Protein AF-A0A4U6WCI7-F1 (afdb_monomer)

InterPro domains:
  IPR008797 Oxygen-evolving enhancer protein 3 [PF05757] (23-133)
  IPR023222 PsbQ-like domain superfamily [G3DSA:1.20.120.290] (12-133)
  IPR023222 PsbQ-like domain superfamily [SSF101112] (20-132)
  IPR054099 Oxygen-evolving enhancer protein 3, plants [PTHR33399] (18-132)

Nearest PDB structures (foldseek):
  7y5e-assembly1_QL  TM=5.582E-01  e=7.968E-03  Porphyridium purpureum
  6xz3-assembly1_A-2  TM=7.107E-01  e=9.919E-02  Homo sapiens
  6xz4-assembly1_B  TM=7.168E-01  e=1.214E-01  Homo sapiens
  4p9t-assembly1_C  TM=7.527E-01  e=4.982E-01  Mus musculus
  4e18-assembly1_A  TM=7.699E-01  e=5.510E-01  Gallus gallus

Sequence (138 aa):
MDINKPFYGRGHCTGAPMDQGMELRGCVCRIKSSALELLSMEEDLVTDLDDDLCDLVRRDLQLKATFLYIDLSRVIAHNECEERREEITLLANDFFYFMDELGDAVASRSVSVVKVCYGNTARALRKVVAAIAPAAAA

Mean predicted aligned error: 8.44 Å

Foldseek 3Di:
DDPDDDDPDDDDDDDDPVVLVVLLVVLLVLLVVLLVVLVPCLCLQQPQQDPVSLVVVLVVLVVSLVSNCVSLVSLLVPDPDPVLSVVLVVLNVQLVVLSVQLSVCSVVSDSVSNNVSSVSNSVSSVSNSVSSDPDPDD

Solvent-accessible surface area (backbone atoms only — not comparable to full-atom values): 7905 Å² total; per-residue (Å²): 134,85,91,83,70,87,83,82,77,82,88,82,92,89,72,62,78,69,55,59,56,50,52,50,53,49,28,55,51,49,48,53,52,53,47,54,54,62,68,62,41,57,65,74,62,64,45,93,67,49,75,70,52,35,57,48,51,43,51,49,51,53,53,52,51,54,53,44,48,56,34,48,51,52,53,44,75,70,42,87,50,62,70,60,26,51,52,48,49,52,35,45,52,54,21,51,53,29,46,50,52,26,44,50,22,46,75,67,68,39,56,73,51,24,54,52,27,44,54,50,23,51,54,30,47,52,51,37,57,58,66,73,43,79,76,75,88,125

Organism: Setaria viridis (NCBI:txid4556)

Radius of gyration: 16.66 Å; Cα contacts (8 Å, |Δi|>4): 96; chains: 1; bounding box: 46×30×50 Å

Secondary structure (DSSP, 8-state):
--------PPP---S-HHHHHHHHHHHHHHHHHHHHHHHHTHHHHHS---HHHHHHHHHHHHHHHHHHHHHHHHHHHT---HHHHHHHHHHHHHHHHHHHHHHHHHHHT-HHHHHHHHHHHHHHHHHHHHHTSPPP--

pLDDT: mean 83.87, std 18.54, range [33.97, 98.44]

Structure (mmCIF, N/CA/C/O backbone):
data_AF-A0A4U6WCI7-F1
#
_entry.id   AF-A0A4U6WCI7-F1
#
loop_
_atom_site.group_PDB
_atom_site.id
_atom_site.type_symbol
_atom_site.label_atom_id
_atom_site.label_alt_id
_atom_site.label_comp_id
_atom_site.label_asym_id
_atom_site.label_entity_id
_atom_site.label_seq_id
_atom_site.pdbx_PDB_ins_code
_atom_site.Cartn_x
_atom_site.Cartn_y
_atom_site.Cartn_z
_atom_site.occupancy
_atom_site.B_iso_or_equiv
_atom_site.auth_seq_id
_atom_site.auth_comp_id
_atom_site.auth_asym_id
_atom_site.auth_atom_id
_atom_site.pdbx_PDB_model_num
ATOM 1 N N . MET A 1 1 ? 10.604 -16.190 7.185 1.00 42.75 1 MET A N 1
ATOM 2 C CA . MET A 1 1 ? 9.575 -15.458 7.949 1.00 42.75 1 MET A CA 1
ATOM 3 C C . MET A 1 1 ? 8.415 -16.412 8.130 1.00 42.75 1 MET A C 1
ATOM 5 O O . MET A 1 1 ? 7.963 -16.967 7.140 1.00 42.75 1 MET A O 1
ATOM 9 N N . ASP A 1 2 ? 8.036 -16.703 9.371 1.00 36.28 2 ASP A N 1
ATOM 10 C CA . ASP A 1 2 ? 6.974 -17.665 9.677 1.00 36.28 2 ASP A CA 1
ATOM 11 C C . ASP A 1 2 ? 5.634 -16.920 9.736 1.00 36.28 2 ASP A C 1
ATOM 13 O O . ASP A 1 2 ? 5.414 -16.094 10.620 1.00 36.28 2 ASP A O 1
ATOM 17 N N . ILE A 1 3 ? 4.771 -17.172 8.755 1.00 48.34 3 ILE A N 1
ATOM 18 C CA . ILE A 1 3 ? 3.565 -16.380 8.439 1.00 48.34 3 ILE A CA 1
ATOM 19 C C . ILE A 1 3 ? 2.312 -16.833 9.216 1.00 48.34 3 ILE A C 1
ATOM 21 O O . ILE A 1 3 ? 1.224 -16.323 8.985 1.00 48.34 3 ILE A O 1
ATOM 25 N N . ASN A 1 4 ? 2.443 -17.796 10.136 1.00 37.22 4 ASN A N 1
ATOM 26 C CA . ASN A 1 4 ? 1.306 -18.532 10.713 1.00 37.22 4 ASN A CA 1
ATOM 27 C C . ASN A 1 4 ? 1.151 -18.427 12.240 1.00 37.22 4 ASN A C 1
ATOM 29 O O . ASN A 1 4 ? 0.547 -19.305 12.858 1.00 37.22 4 ASN A O 1
ATOM 33 N N . LYS A 1 5 ? 1.662 -17.372 12.889 1.00 38.84 5 LYS A N 1
ATOM 34 C CA . LYS A 1 5 ? 1.440 -17.186 14.334 1.00 38.84 5 LYS A CA 1
ATOM 35 C C . LYS A 1 5 ? 0.544 -15.976 14.633 1.00 38.84 5 LYS A C 1
ATOM 37 O O . LYS A 1 5 ? 0.929 -14.861 14.289 1.00 38.84 5 LYS A O 1
ATOM 42 N N . PRO A 1 6 ? -0.597 -16.148 15.332 1.00 40.62 6 PRO A N 1
ATOM 43 C CA . PRO A 1 6 ? -1.378 -15.017 15.815 1.00 40.62 6 PRO A CA 1
ATOM 44 C C . PRO A 1 6 ? -0.609 -14.298 16.933 1.00 40.62 6 PRO A C 1
ATOM 46 O O . PRO A 1 6 ? -0.239 -14.896 17.950 1.00 40.62 6 PRO A O 1
ATOM 49 N N . PHE A 1 7 ? -0.346 -13.006 16.737 1.00 50.78 7 PHE A N 1
ATOM 50 C CA . PHE A 1 7 ? 0.311 -12.146 17.719 1.00 50.78 7 PHE A CA 1
ATOM 51 C C . PHE A 1 7 ? -0.703 -11.643 18.754 1.00 50.78 7 PHE A C 1
ATOM 53 O O . PHE A 1 7 ? -1.249 -10.551 18.638 1.00 50.78 7 PHE A O 1
ATOM 60 N N . TYR A 1 8 ? -0.917 -12.418 19.819 1.00 47.22 8 TYR A N 1
ATOM 61 C CA . TYR A 1 8 ? -1.475 -11.873 21.059 1.00 47.22 8 TYR A CA 1
ATOM 62 C C . TYR A 1 8 ? -0.350 -11.217 21.871 1.00 47.22 8 TYR A C 1
ATOM 64 O O . TYR A 1 8 ? 0.398 -11.877 22.597 1.00 47.22 8 TYR A O 1
ATOM 72 N N . GLY A 1 9 ? -0.212 -9.900 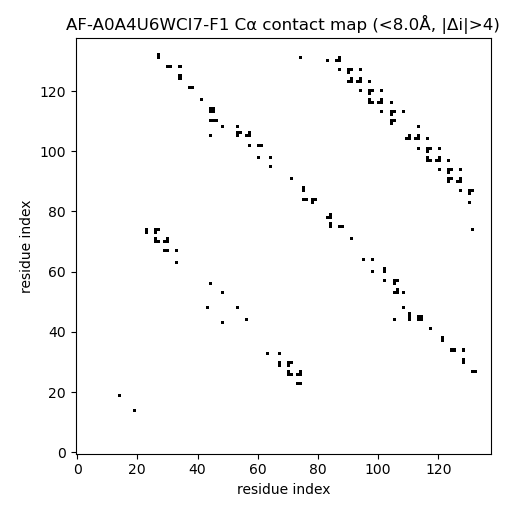21.711 1.00 42.34 9 GLY A N 1
ATOM 73 C CA . GLY A 1 9 ? 0.647 -9.055 22.536 1.00 42.34 9 GLY A CA 1
ATOM 74 C C . GLY A 1 9 ? 0.011 -8.798 23.903 1.00 42.34 9 GLY A C 1
ATOM 75 O O . GLY A 1 9 ? -1.081 -8.251 24.006 1.00 42.34 9 GLY A O 1
ATOM 76 N N . ARG A 1 10 ? 0.707 -9.218 24.961 1.00 43.91 10 ARG A N 1
ATOM 77 C CA . ARG A 1 10 ? 0.347 -9.035 26.372 1.00 43.91 10 ARG A CA 1
ATOM 78 C C . ARG A 1 10 ? 0.460 -7.548 26.746 1.00 43.91 10 ARG A C 1
ATOM 80 O O . ARG A 1 10 ? 1.521 -6.960 26.564 1.00 43.91 10 ARG A O 1
ATOM 87 N N . GLY A 1 11 ? -0.618 -6.964 27.269 1.00 49.16 11 GLY A N 1
ATOM 88 C CA . GLY A 1 11 ? -0.682 -5.550 27.644 1.00 49.16 11 GLY A CA 1
ATOM 89 C C . GLY A 1 11 ? 0.226 -5.158 28.816 1.00 49.16 11 GLY A C 1
ATOM 90 O O . GLY A 1 11 ? 0.426 -5.921 29.765 1.00 49.16 11 GLY A O 1
ATOM 91 N N . HIS A 1 12 ? 0.733 -3.927 28.754 1.00 37.28 12 HIS A N 1
ATOM 92 C CA . HIS A 1 12 ? 1.214 -3.158 29.900 1.00 37.28 12 HIS A CA 1
ATOM 93 C C . HIS A 1 12 ? 0.683 -1.727 29.765 1.00 37.28 12 HIS A C 1
ATOM 95 O O . HIS A 1 12 ? 0.960 -1.046 28.780 1.00 37.28 12 HIS A O 1
ATOM 101 N N . CYS A 1 13 ? -0.126 -1.303 30.734 1.00 50.28 13 CYS A N 1
ATOM 102 C CA . CYS A 1 13 ? -0.783 -0.001 30.758 1.00 50.28 13 CYS A CA 1
ATOM 103 C C . CYS A 1 13 ? 0.048 0.983 31.582 1.00 50.28 13 CYS A C 1
ATOM 105 O O . CYS A 1 13 ? 0.142 0.780 32.784 1.00 50.28 13 CYS A O 1
ATOM 107 N N . THR A 1 14 ? 0.557 2.055 30.969 1.00 49.03 14 THR A N 1
ATOM 108 C CA . THR A 1 14 ? 0.668 3.401 31.575 1.00 49.03 14 THR A CA 1
ATOM 109 C C . THR A 1 14 ? 1.020 4.419 30.485 1.00 49.03 14 THR A C 1
ATOM 111 O O . THR A 1 14 ? 2.186 4.721 30.251 1.00 49.03 14 THR A O 1
ATOM 114 N N . GLY A 1 15 ? -0.006 4.946 29.824 1.00 43.25 15 GLY A N 1
ATOM 115 C CA . GLY A 1 15 ? 0.035 6.129 28.964 1.00 43.25 15 GLY A CA 1
ATOM 116 C C . GLY A 1 15 ? -1.392 6.665 28.883 1.00 43.25 15 GLY A C 1
ATOM 117 O O . GLY A 1 15 ? -2.324 5.877 28.741 1.00 43.25 15 GLY A O 1
ATOM 118 N N . ALA A 1 16 ? -1.597 7.962 29.110 1.00 46.28 16 ALA A N 1
ATOM 119 C CA . ALA A 1 16 ? -2.934 8.545 29.227 1.00 46.28 16 ALA A CA 1
ATOM 120 C C . ALA A 1 16 ? -3.783 8.265 27.964 1.00 46.28 16 ALA A C 1
ATOM 122 O O . ALA A 1 16 ? -3.251 8.348 26.858 1.00 46.28 16 ALA A O 1
ATOM 123 N N . PRO A 1 17 ? -5.102 8.010 28.077 1.00 55.94 17 PRO A N 1
ATOM 124 C CA . PRO A 1 17 ? -5.960 7.657 26.933 1.00 55.94 17 PRO A CA 1
ATOM 125 C C . PRO A 1 17 ? -5.986 8.718 25.812 1.00 55.94 17 PRO A C 1
ATOM 127 O O . PRO A 1 17 ? -6.311 8.414 24.667 1.00 55.94 17 PRO A O 1
ATOM 130 N N . MET A 1 18 ? -5.605 9.966 26.114 1.00 58.62 18 MET A N 1
ATOM 131 C CA . MET A 1 18 ? -5.455 11.034 25.116 1.00 58.62 18 MET A CA 1
ATOM 132 C C . MET A 1 18 ? -4.243 10.847 24.186 1.00 58.62 18 MET A C 1
ATOM 134 O O . MET A 1 18 ? -4.306 11.273 23.032 1.00 58.62 18 MET A O 1
ATOM 138 N N . ASP A 1 19 ? -3.171 10.214 24.667 1.00 62.72 19 ASP A N 1
ATOM 139 C CA . ASP A 1 19 ? -1.913 10.022 23.935 1.00 62.72 19 ASP A CA 1
ATOM 140 C C . ASP A 1 19 ? -2.068 8.940 22.856 1.00 62.72 19 ASP A C 1
ATOM 142 O O . ASP A 1 19 ? -1.861 9.201 21.671 1.00 62.72 19 ASP A O 1
ATOM 146 N N . GLN A 1 20 ? -2.630 7.781 23.224 1.00 64.75 20 GLN A N 1
ATOM 147 C CA . GLN A 1 20 ? -2.942 6.691 22.285 1.00 64.75 20 GLN A CA 1
ATOM 148 C C . GLN A 1 20 ? -3.858 7.139 21.136 1.00 64.75 20 GLN A C 1
ATOM 150 O O . GLN A 1 20 ? -3.641 6.790 19.974 1.00 64.75 20 GLN A O 1
ATOM 155 N N . GLY A 1 21 ? -4.867 7.966 21.431 1.00 76.19 21 GLY A N 1
ATOM 156 C CA . GLY A 1 21 ? -5.751 8.512 20.402 1.00 76.19 21 GLY A CA 1
ATOM 157 C C . GLY A 1 21 ? -5.032 9.445 19.418 1.00 76.19 21 GLY A C 1
ATOM 158 O O . GLY A 1 21 ? -5.360 9.447 18.229 1.00 76.19 21 GLY A O 1
ATOM 159 N N . MET A 1 22 ? -4.060 10.242 19.879 1.00 79.44 22 MET A N 1
ATOM 160 C CA . MET A 1 22 ? -3.229 11.080 19.002 1.00 79.44 22 MET A CA 1
ATOM 161 C C . MET A 1 22 ? -2.271 10.246 18.158 1.00 79.44 22 MET A C 1
ATOM 163 O O . MET A 1 22 ? -2.155 10.498 16.957 1.00 79.44 22 MET A O 1
ATOM 167 N N . GLU A 1 23 ? -1.640 9.233 18.746 1.00 84.81 23 GLU A N 1
ATOM 168 C CA . GLU A 1 23 ? -0.728 8.341 18.033 1.00 84.81 23 GLU A CA 1
ATOM 169 C C . GLU A 1 23 ? -1.424 7.593 16.891 1.00 84.81 23 GLU A C 1
ATOM 171 O O . GLU A 1 23 ? -0.895 7.550 15.778 1.00 84.81 23 GLU A O 1
ATOM 176 N N . LEU A 1 24 ? -2.632 7.062 17.119 1.00 90.44 24 LEU A N 1
ATOM 177 C CA . LEU A 1 24 ? -3.410 6.359 16.092 1.00 90.44 24 LEU A CA 1
ATOM 178 C C . LEU A 1 24 ? -3.839 7.283 14.952 1.00 90.44 24 LEU A C 1
ATOM 180 O O . LEU A 1 24 ? -3.709 6.920 13.782 1.00 90.44 24 LEU A O 1
ATOM 184 N N . ARG A 1 25 ? -4.277 8.509 15.270 1.00 90.62 25 ARG A N 1
ATOM 185 C CA . ARG A 1 25 ? -4.541 9.531 14.243 1.00 90.62 25 ARG A CA 1
ATOM 186 C C . ARG A 1 25 ? -3.281 9.833 13.435 1.00 90.62 25 ARG A C 1
ATOM 188 O O . ARG A 1 25 ? -3.356 9.924 12.214 1.00 90.62 25 ARG A O 1
ATOM 195 N N . GLY A 1 26 ? -2.128 9.919 14.098 1.00 94.06 26 GLY A N 1
ATOM 196 C CA . GLY A 1 26 ? -0.829 10.063 13.447 1.00 94.06 26 GLY A CA 1
ATOM 197 C C . GLY A 1 26 ? -0.509 8.911 12.490 1.00 94.06 26 GLY A C 1
ATOM 198 O O . GLY A 1 26 ? -0.085 9.171 11.366 1.00 94.06 26 GLY A O 1
ATOM 199 N N . CYS A 1 27 ? -0.767 7.662 12.894 1.00 95.56 27 CYS A N 1
ATOM 200 C CA . CYS A 1 27 ? -0.584 6.480 12.042 1.00 95.56 27 CYS A CA 1
ATOM 201 C C . CYS A 1 27 ? -1.463 6.567 10.788 1.00 95.56 27 CYS A C 1
ATOM 203 O O . CYS A 1 27 ? -0.963 6.448 9.674 1.00 95.56 27 CYS A O 1
ATOM 205 N N . VAL A 1 28 ? -2.758 6.860 10.944 1.00 95.25 28 VAL A N 1
ATOM 206 C CA . VAL A 1 28 ? -3.685 6.997 9.806 1.00 95.25 28 VAL A CA 1
ATOM 207 C C . VAL A 1 28 ? -3.254 8.125 8.862 1.00 95.25 28 VAL A C 1
ATOM 209 O O . VAL A 1 28 ? -3.310 7.958 7.644 1.00 95.25 28 VAL A O 1
ATOM 212 N N . CYS A 1 29 ? -2.797 9.264 9.393 1.00 95.00 29 CYS A N 1
ATOM 213 C CA . CYS A 1 29 ? -2.280 10.365 8.578 1.00 95.00 29 CYS A CA 1
ATOM 214 C C . CYS A 1 29 ? -1.040 9.959 7.772 1.00 95.00 29 CYS A C 1
ATOM 216 O O . CYS A 1 29 ? -0.981 10.244 6.576 1.00 95.00 29 CYS A O 1
ATOM 218 N N . ARG A 1 30 ? -0.074 9.272 8.394 1.00 96.62 30 ARG A N 1
ATOM 219 C CA . ARG A 1 30 ? 1.129 8.790 7.701 1.00 96.62 30 ARG A CA 1
ATOM 220 C C . ARG A 1 30 ? 0.802 7.742 6.646 1.00 96.62 30 ARG A C 1
ATOM 222 O O . ARG A 1 30 ? 1.277 7.884 5.528 1.00 96.62 30 ARG A O 1
ATOM 229 N N . ILE A 1 31 ? -0.085 6.786 6.940 1.00 96.88 31 ILE A N 1
ATOM 230 C CA . ILE A 1 31 ? -0.544 5.800 5.948 1.00 96.88 31 ILE A CA 1
ATOM 231 C C . ILE A 1 31 ? -1.139 6.504 4.727 1.00 96.88 31 ILE A C 1
ATOM 233 O O . ILE A 1 31 ? -0.798 6.167 3.596 1.00 96.88 31 ILE A O 1
ATOM 237 N N . LYS A 1 32 ? -1.993 7.514 4.934 1.00 95.81 32 LYS A N 1
ATOM 238 C CA . LYS A 1 32 ? -2.578 8.291 3.832 1.00 95.81 32 LYS A CA 1
ATOM 239 C C . LYS A 1 32 ? -1.520 9.055 3.033 1.00 95.81 32 LYS A C 1
ATOM 241 O O . LYS A 1 32 ? -1.590 9.045 1.810 1.00 95.81 32 LYS A O 1
ATOM 246 N N . SER A 1 33 ? -0.543 9.675 3.698 1.00 95.38 33 SER A N 1
ATOM 247 C CA . SER A 1 33 ? 0.568 10.370 3.026 1.00 95.38 33 SER A CA 1
ATOM 248 C C . SER A 1 33 ? 1.399 9.406 2.181 1.00 95.38 33 SER A C 1
ATOM 250 O O . SER A 1 33 ? 1.565 9.620 0.984 1.00 95.38 33 SER A O 1
ATOM 252 N N . SER A 1 34 ? 1.837 8.292 2.772 1.00 94.44 34 SER A N 1
ATOM 253 C CA . SER A 1 34 ? 2.603 7.259 2.074 1.00 94.44 34 SER A CA 1
ATOM 254 C C . SER A 1 34 ? 1.813 6.631 0.928 1.00 94.44 34 SER A C 1
ATOM 256 O O . SER A 1 34 ? 2.395 6.289 -0.098 1.00 94.44 34 SER A O 1
ATOM 258 N N . ALA A 1 35 ? 0.489 6.511 1.062 1.00 95.38 35 ALA A N 1
ATOM 259 C CA . ALA A 1 35 ? -0.357 6.041 -0.023 1.00 95.38 35 ALA A CA 1
ATOM 260 C C . ALA A 1 35 ? -0.391 7.015 -1.205 1.00 95.38 35 ALA A C 1
ATOM 262 O O . ALA A 1 35 ? -0.297 6.570 -2.343 1.00 95.38 35 ALA A O 1
ATOM 263 N N . LEU A 1 36 ? -0.486 8.324 -0.959 1.00 94.62 36 LEU A N 1
ATOM 264 C CA . LEU A 1 36 ? -0.429 9.329 -2.026 1.00 94.62 36 LEU A CA 1
ATOM 265 C C . LEU A 1 36 ? 0.918 9.310 -2.751 1.00 94.62 36 LEU A C 1
ATOM 267 O O . LEU A 1 36 ? 0.942 9.335 -3.979 1.00 94.62 36 LEU A O 1
ATOM 271 N N . GLU A 1 37 ? 2.019 9.214 -2.006 1.00 93.19 37 GLU A N 1
ATOM 272 C CA . GLU A 1 37 ? 3.364 9.085 -2.573 1.00 93.19 37 GLU A CA 1
ATOM 273 C C . GLU A 1 37 ? 3.474 7.842 -3.467 1.00 93.19 37 GLU A C 1
ATOM 275 O O . GLU A 1 37 ? 3.787 7.974 -4.644 1.00 93.19 37 GLU A O 1
ATOM 280 N N . LEU A 1 38 ? 3.126 6.650 -2.960 1.00 93.00 38 LEU A N 1
ATOM 281 C CA . LEU A 1 38 ? 3.178 5.399 -3.736 1.00 93.00 38 LEU A CA 1
ATOM 282 C C . LEU A 1 38 ? 2.291 5.444 -4.988 1.00 93.00 38 LEU A C 1
ATOM 284 O O . LEU A 1 38 ? 2.676 4.971 -6.057 1.00 93.00 38 LEU A O 1
ATOM 288 N N . LEU A 1 39 ? 1.098 6.031 -4.879 1.00 93.44 39 LEU A N 1
ATOM 289 C CA . LEU A 1 39 ? 0.176 6.189 -6.006 1.00 93.44 39 LEU A CA 1
ATOM 290 C C . LEU A 1 39 ? 0.650 7.220 -7.043 1.00 93.44 39 LEU A C 1
ATOM 292 O O . LEU A 1 39 ? 0.072 7.278 -8.122 1.00 93.44 39 LEU A O 1
ATOM 296 N N . SER A 1 40 ? 1.678 8.010 -6.729 1.00 91.88 40 SER A N 1
ATOM 297 C CA . SER A 1 40 ? 2.275 8.987 -7.647 1.00 91.88 40 SER A CA 1
ATOM 298 C C . SER A 1 40 ? 3.531 8.455 -8.351 1.00 91.88 40 SER A C 1
ATOM 300 O O . SER A 1 40 ? 3.980 9.062 -9.312 1.00 91.88 40 SER A O 1
ATOM 302 N N . MET A 1 41 ? 4.070 7.307 -7.920 1.00 88.06 41 MET A N 1
ATOM 303 C CA . MET A 1 41 ? 5.294 6.698 -8.473 1.00 88.06 41 MET A CA 1
ATOM 304 C C . MET A 1 41 ? 5.089 5.965 -9.809 1.00 88.06 41 MET A C 1
ATOM 306 O O . MET A 1 41 ? 6.015 5.316 -10.287 1.00 88.06 41 MET A O 1
ATOM 310 N N . GLU A 1 42 ? 3.890 5.993 -10.403 1.00 86.19 42 GLU A N 1
ATOM 311 C CA . GLU A 1 42 ? 3.617 5.247 -11.640 1.00 86.19 42 GLU A CA 1
ATOM 312 C C . GLU A 1 42 ? 4.599 5.631 -12.752 1.00 86.19 42 GLU A C 1
ATOM 314 O O . GLU A 1 42 ? 5.189 4.751 -13.368 1.00 86.19 42 GLU A O 1
ATOM 319 N N . GLU A 1 43 ? 4.829 6.927 -12.967 1.00 79.69 43 GLU A N 1
ATOM 320 C CA . GLU A 1 43 ? 5.745 7.409 -14.006 1.00 79.69 43 GLU A CA 1
ATOM 321 C C . GLU A 1 43 ? 7.197 6.983 -13.736 1.00 79.69 43 GLU A C 1
ATOM 323 O O . GLU A 1 43 ? 7.870 6.505 -14.652 1.00 79.69 43 GLU A O 1
ATOM 328 N N . ASP A 1 44 ? 7.642 7.055 -12.477 1.00 79.50 44 ASP A N 1
ATOM 329 C CA . ASP A 1 44 ? 9.000 6.683 -12.053 1.00 79.50 44 ASP A CA 1
ATOM 330 C C . ASP A 1 44 ? 9.274 5.175 -12.199 1.00 79.50 44 ASP A C 1
ATOM 332 O O . ASP A 1 44 ? 10.402 4.759 -12.449 1.00 79.50 44 ASP A O 1
ATOM 336 N N . LEU A 1 45 ? 8.242 4.340 -12.048 1.00 77.94 45 LEU A N 1
ATOM 337 C CA . LEU A 1 45 ? 8.336 2.877 -12.145 1.00 77.94 45 LEU A CA 1
ATOM 338 C C . LEU A 1 45 ? 8.190 2.349 -13.577 1.00 77.94 45 LEU A C 1
ATOM 340 O O . LEU A 1 45 ? 8.543 1.205 -13.863 1.00 77.94 45 LEU A O 1
ATOM 344 N N . VAL A 1 46 ? 7.594 3.145 -14.461 1.00 71.19 46 VAL A N 1
ATOM 345 C CA . VAL A 1 46 ? 7.157 2.712 -15.794 1.00 71.19 46 VAL A CA 1
ATOM 346 C C . VAL A 1 46 ? 8.037 3.272 -16.918 1.00 71.19 46 VAL A C 1
ATOM 348 O O . VAL A 1 46 ? 7.970 2.780 -18.049 1.00 71.19 46 VAL A O 1
ATOM 351 N N . THR A 1 47 ? 8.861 4.272 -16.622 1.00 69.75 47 THR A N 1
ATOM 352 C CA . THR A 1 47 ? 9.871 4.816 -17.539 1.00 69.75 47 THR A CA 1
ATOM 353 C C . THR A 1 47 ? 11.202 4.064 -17.400 1.00 69.75 47 THR A C 1
ATOM 355 O O . THR A 1 47 ? 11.351 3.253 -16.491 1.00 69.75 47 THR A O 1
ATOM 358 N N . ASP A 1 48 ? 12.123 4.228 -18.359 1.00 67.44 48 ASP A N 1
ATOM 359 C CA . ASP A 1 48 ? 13.352 3.425 -18.489 1.00 67.44 48 ASP A CA 1
ATOM 360 C C . ASP A 1 48 ? 14.201 3.423 -17.200 1.00 67.44 48 ASP A C 1
ATOM 362 O O . ASP A 1 48 ? 15.012 4.316 -16.959 1.00 67.44 48 ASP A O 1
ATOM 366 N N . LEU A 1 49 ? 14.010 2.392 -16.373 1.00 70.06 49 LEU A N 1
ATOM 367 C CA . LEU A 1 49 ? 14.764 2.164 -15.148 1.00 70.06 49 LEU A CA 1
ATOM 368 C C . LEU A 1 49 ? 16.165 1.645 -15.50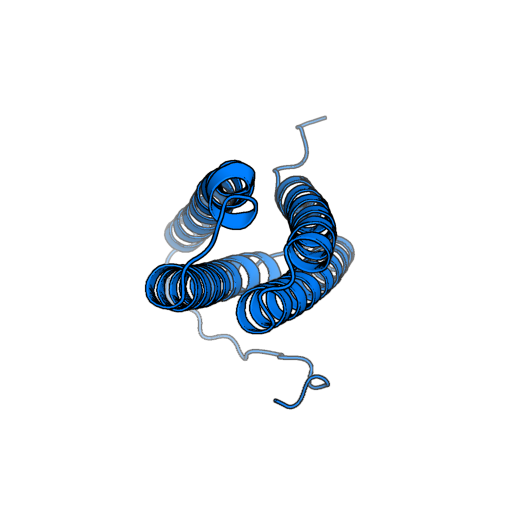2 1.00 70.06 49 LEU A C 1
ATOM 370 O O . LEU A 1 49 ? 16.320 0.487 -15.898 1.00 70.06 49 LEU A O 1
ATOM 374 N N . ASP A 1 50 ? 17.189 2.483 -15.343 1.00 78.88 50 ASP A N 1
ATOM 375 C CA . ASP A 1 50 ? 18.576 2.011 -15.336 1.00 78.88 50 ASP A CA 1
ATOM 376 C C . ASP A 1 50 ? 18.909 1.248 -14.037 1.00 78.88 50 ASP A C 1
ATOM 378 O O . ASP A 1 50 ? 18.095 1.150 -13.111 1.00 78.88 50 ASP A O 1
ATOM 382 N N . ASP A 1 51 ? 20.094 0.637 -13.988 1.00 76.69 51 ASP A N 1
ATOM 383 C CA . ASP A 1 51 ? 20.507 -0.243 -12.890 1.00 76.69 51 ASP A CA 1
ATOM 384 C C . ASP A 1 51 ? 20.532 0.475 -11.531 1.00 76.69 51 ASP A C 1
ATOM 386 O O . ASP A 1 51 ? 20.053 -0.074 -10.534 1.00 76.69 51 ASP A O 1
ATOM 390 N N . ASP A 1 52 ? 21.037 1.710 -11.496 1.00 82.12 52 ASP A N 1
ATOM 391 C CA . ASP A 1 52 ? 21.142 2.496 -10.267 1.00 82.12 52 ASP A CA 1
ATOM 392 C C . ASP A 1 52 ? 19.757 2.971 -9.797 1.00 82.12 52 ASP A C 1
ATOM 394 O O . ASP A 1 52 ? 19.465 2.964 -8.593 1.00 82.12 52 ASP A O 1
ATOM 398 N N . LEU A 1 53 ? 18.875 3.327 -10.737 1.00 83.19 53 LEU A N 1
ATOM 399 C CA . LEU A 1 53 ? 17.503 3.730 -10.452 1.00 83.19 53 LEU A CA 1
ATOM 400 C C . LEU A 1 53 ? 16.652 2.547 -9.970 1.00 83.19 53 LEU A C 1
ATOM 402 O O . LEU A 1 53 ? 15.928 2.697 -8.986 1.00 83.19 53 LEU A O 1
ATOM 406 N N . CYS A 1 54 ? 16.792 1.357 -10.569 1.00 85.06 54 CYS A N 1
ATOM 407 C CA . CYS A 1 54 ? 16.149 0.124 -10.092 1.00 85.06 54 CYS A CA 1
ATOM 408 C C . CYS A 1 54 ? 16.474 -0.143 -8.616 1.00 85.06 54 CYS A C 1
ATOM 410 O O . CYS A 1 54 ? 15.581 -0.406 -7.805 1.00 85.06 54 CYS A O 1
ATOM 412 N N . ASP A 1 55 ? 17.756 -0.071 -8.250 1.00 87.75 55 ASP A N 1
ATOM 413 C CA . ASP A 1 55 ? 18.204 -0.337 -6.883 1.00 87.75 55 ASP A CA 1
ATOM 414 C C . ASP A 1 55 ? 17.798 0.757 -5.895 1.00 87.75 55 ASP A C 1
ATOM 416 O O . ASP A 1 55 ? 17.574 0.480 -4.709 1.00 87.75 55 ASP A O 1
ATOM 420 N N . LEU A 1 56 ? 17.711 2.007 -6.348 1.00 89.25 56 LEU A N 1
ATOM 421 C CA . LEU A 1 56 ? 17.185 3.101 -5.542 1.00 89.25 56 LEU A CA 1
ATOM 422 C C . LEU A 1 56 ? 15.687 2.913 -5.272 1.00 89.25 56 LEU A C 1
ATOM 424 O O . LEU A 1 56 ? 15.276 2.915 -4.111 1.00 89.25 56 LEU A O 1
ATOM 428 N N . VAL A 1 57 ? 14.898 2.677 -6.320 1.00 88.94 57 VAL A N 1
ATOM 429 C CA . VAL A 1 57 ? 13.446 2.475 -6.243 1.00 88.94 57 VAL A CA 1
ATOM 430 C C . VAL A 1 57 ? 13.105 1.265 -5.380 1.00 88.94 57 VAL A C 1
ATOM 432 O O . VAL A 1 57 ? 12.243 1.349 -4.508 1.00 88.94 57 VAL A O 1
ATOM 435 N N . ARG A 1 58 ? 13.823 0.149 -5.537 1.00 89.88 58 ARG A N 1
ATOM 436 C CA . ARG A 1 58 ? 13.627 -1.047 -4.706 1.00 89.88 58 ARG A CA 1
ATOM 437 C C . ARG A 1 58 ? 13.854 -0.761 -3.219 1.00 89.88 58 ARG A C 1
ATOM 439 O O . ARG A 1 58 ? 13.072 -1.206 -2.379 1.00 89.88 58 ARG A O 1
ATOM 446 N N . ARG A 1 59 ? 14.911 -0.015 -2.879 1.00 92.12 59 ARG A N 1
ATOM 447 C CA . ARG A 1 59 ? 15.194 0.379 -1.487 1.00 92.12 59 ARG A CA 1
ATOM 448 C C . ARG A 1 59 ? 14.136 1.330 -0.938 1.00 92.12 59 ARG A C 1
ATOM 450 O O . ARG A 1 59 ? 13.748 1.180 0.219 1.00 92.12 59 ARG A O 1
ATOM 457 N N . ASP A 1 60 ? 13.656 2.265 -1.753 1.00 91.62 60 ASP A N 1
ATOM 458 C CA . ASP A 1 60 ? 12.583 3.181 -1.365 1.00 91.62 60 ASP A CA 1
ATOM 459 C C . ASP A 1 60 ? 11.264 2.430 -1.110 1.00 91.62 60 ASP A C 1
ATOM 461 O O . ASP A 1 60 ? 10.655 2.597 -0.052 1.00 91.62 60 ASP A O 1
ATOM 465 N N . LEU A 1 61 ? 10.883 1.499 -1.994 1.00 93.06 61 LEU A N 1
ATOM 466 C CA . LEU A 1 61 ? 9.717 0.629 -1.801 1.00 93.06 61 LEU A CA 1
ATOM 467 C C . LEU A 1 61 ? 9.814 -0.179 -0.500 1.00 93.06 61 LEU A C 1
ATOM 469 O O . LEU A 1 61 ? 8.856 -0.211 0.274 1.00 93.06 61 LEU A O 1
ATOM 473 N N . GLN A 1 62 ? 10.973 -0.785 -0.217 1.00 94.38 62 GLN A N 1
ATOM 474 C CA . GLN A 1 62 ? 11.192 -1.551 1.014 1.00 94.38 62 GLN A CA 1
ATOM 475 C C . GLN A 1 62 ? 11.090 -0.668 2.270 1.00 94.38 62 GLN A C 1
ATOM 477 O O . GLN A 1 62 ? 10.506 -1.068 3.286 1.00 94.38 62 GLN A O 1
ATOM 482 N N . LEU A 1 63 ? 11.638 0.548 2.211 1.00 94.31 63 LEU A N 1
ATOM 483 C CA . LEU A 1 63 ? 11.564 1.500 3.312 1.00 94.31 63 LEU A CA 1
ATOM 484 C C . LEU A 1 63 ? 10.112 1.933 3.562 1.00 94.31 63 LEU A C 1
ATOM 486 O O . LEU A 1 63 ? 9.648 1.893 4.705 1.00 94.31 63 LEU A O 1
ATOM 490 N N . LYS A 1 64 ? 9.365 2.274 2.504 1.00 93.12 64 LYS A N 1
ATOM 491 C CA . LYS A 1 64 ? 7.940 2.630 2.598 1.00 93.12 64 LYS A CA 1
ATOM 492 C C . LYS A 1 64 ? 7.097 1.474 3.133 1.00 93.12 64 LYS A C 1
ATOM 494 O O . LYS A 1 64 ? 6.279 1.696 4.025 1.00 93.12 64 LYS A O 1
ATOM 499 N N . ALA A 1 65 ? 7.329 0.249 2.659 1.00 95.25 65 ALA A N 1
ATOM 500 C CA . ALA A 1 65 ? 6.654 -0.945 3.164 1.00 95.25 65 ALA A CA 1
ATOM 501 C C . ALA A 1 65 ? 6.877 -1.116 4.675 1.00 95.25 65 ALA A C 1
ATOM 503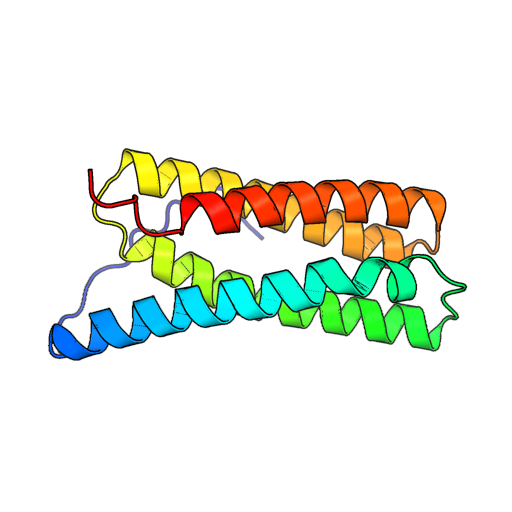 O O . ALA A 1 65 ? 5.930 -1.362 5.417 1.00 95.25 65 ALA A O 1
ATOM 504 N N . THR A 1 66 ? 8.105 -0.895 5.152 1.00 96.19 66 THR A N 1
ATOM 505 C CA . THR A 1 66 ? 8.440 -1.002 6.580 1.00 96.19 66 THR A CA 1
ATOM 506 C C . THR A 1 66 ? 7.662 0.005 7.431 1.00 96.19 66 THR A C 1
ATOM 508 O O . THR A 1 66 ? 7.082 -0.364 8.454 1.00 96.19 66 THR A O 1
ATOM 511 N N . PHE A 1 67 ? 7.605 1.274 7.017 1.00 94.62 67 PHE A N 1
ATOM 512 C CA . PHE A 1 67 ? 6.846 2.292 7.750 1.00 94.62 67 PHE A CA 1
ATOM 513 C C . PHE A 1 67 ? 5.339 2.027 7.725 1.00 94.62 67 PHE A C 1
ATOM 515 O O . PHE A 1 67 ? 4.688 2.096 8.770 1.00 94.62 67 PHE A O 1
ATOM 522 N N . LEU A 1 68 ? 4.798 1.648 6.564 1.00 96.75 68 LEU A N 1
ATOM 523 C CA . LEU A 1 68 ? 3.396 1.257 6.436 1.00 96.75 68 LEU A CA 1
ATOM 524 C C . LEU A 1 68 ? 3.063 0.056 7.319 1.00 96.75 68 LEU A C 1
ATOM 526 O O . LEU A 1 68 ? 2.008 0.047 7.946 1.00 96.75 68 LEU A O 1
ATOM 530 N N . TYR A 1 69 ? 3.960 -0.926 7.422 1.00 97.62 69 TYR A N 1
ATOM 531 C CA . TYR A 1 69 ? 3.767 -2.093 8.277 1.00 97.62 69 TYR A CA 1
ATOM 532 C C . TYR A 1 69 ? 3.665 -1.694 9.748 1.00 97.62 69 TYR A C 1
ATOM 534 O O . TYR A 1 69 ? 2.762 -2.152 10.450 1.00 97.62 69 TYR A O 1
ATOM 542 N N . ILE A 1 70 ? 4.551 -0.809 10.213 1.00 96.75 70 ILE A N 1
ATOM 543 C CA . ILE A 1 70 ? 4.532 -0.307 11.592 1.00 96.75 70 ILE A CA 1
ATOM 544 C C . ILE A 1 70 ? 3.211 0.414 11.883 1.00 96.75 70 ILE A C 1
ATOM 546 O O . ILE A 1 70 ? 2.566 0.128 12.895 1.00 96.75 70 IL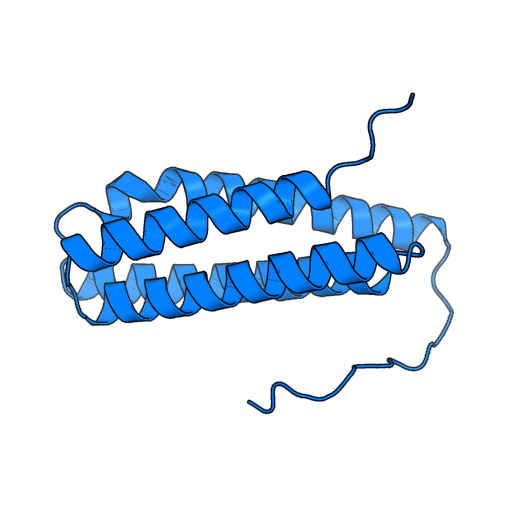E A O 1
ATOM 550 N N . ASP A 1 71 ? 2.793 1.324 11.003 1.00 97.75 71 ASP A N 1
ATOM 551 C CA . ASP A 1 71 ? 1.581 2.115 11.212 1.00 97.75 71 ASP A CA 1
ATOM 552 C C . ASP A 1 71 ? 0.305 1.263 11.100 1.00 97.75 71 ASP A C 1
ATOM 554 O O . ASP A 1 71 ? -0.580 1.375 11.952 1.00 97.75 71 ASP A O 1
ATOM 558 N N . LEU A 1 72 ? 0.216 0.361 10.115 1.00 97.31 72 LEU A N 1
ATOM 559 C CA . LEU A 1 72 ? -0.922 -0.554 9.963 1.00 97.31 72 LEU A CA 1
ATOM 560 C C . LEU A 1 72 ? -1.023 -1.529 11.132 1.00 97.31 72 LEU A C 1
ATOM 562 O O . LEU A 1 72 ? -2.115 -1.725 11.659 1.00 97.31 72 LEU A O 1
ATOM 566 N N . SER A 1 73 ? 0.102 -2.075 11.602 1.00 96.81 73 SER A N 1
ATOM 567 C CA . SER A 1 73 ? 0.122 -2.957 12.775 1.00 96.81 73 SER A CA 1
ATOM 568 C C . SER A 1 73 ? -0.439 -2.257 14.011 1.00 96.81 73 SER A C 1
ATOM 570 O O . SER A 1 73 ? -1.197 -2.854 14.773 1.00 96.81 73 SER A O 1
ATOM 572 N N . ARG A 1 74 ? -0.117 -0.969 14.200 1.00 95.94 74 ARG A N 1
ATOM 573 C CA . ARG A 1 74 ? -0.670 -0.165 15.299 1.00 95.94 74 ARG A CA 1
ATOM 574 C C . ARG A 1 74 ? -2.171 0.055 15.142 1.00 95.94 74 ARG A C 1
ATOM 576 O O . ARG A 1 74 ? -2.891 -0.116 16.123 1.00 95.94 74 ARG A O 1
ATOM 583 N N . VAL A 1 75 ? -2.639 0.399 13.939 1.00 95.06 75 VAL A N 1
ATOM 584 C CA . VAL A 1 75 ? -4.073 0.586 13.647 1.00 95.06 75 VAL A CA 1
ATOM 585 C C . VAL A 1 75 ? -4.861 -0.705 13.882 1.00 95.06 75 VAL A C 1
ATOM 587 O O . VAL A 1 75 ? -5.898 -0.669 14.536 1.00 95.06 75 VAL A O 1
ATOM 590 N N . ILE A 1 76 ? -4.353 -1.844 13.408 1.00 94.94 76 ILE A N 1
ATOM 591 C CA . ILE A 1 76 ? -4.970 -3.165 13.588 1.00 94.94 76 ILE A CA 1
ATOM 592 C C . ILE A 1 76 ? -5.024 -3.534 15.074 1.00 94.94 76 ILE A C 1
ATOM 594 O O . ILE A 1 76 ? -6.080 -3.912 15.577 1.00 94.94 76 ILE A O 1
ATOM 598 N N . ALA A 1 77 ? -3.910 -3.393 15.799 1.00 94.38 77 ALA A N 1
ATOM 599 C CA . ALA A 1 77 ? -3.821 -3.790 17.204 1.00 94.38 77 ALA A CA 1
ATOM 600 C C . ALA A 1 77 ? -4.774 -3.013 18.126 1.00 94.38 77 ALA A C 1
ATOM 602 O O . ALA A 1 77 ? -5.217 -3.558 19.135 1.00 94.38 77 ALA A O 1
ATOM 603 N N . HIS A 1 78 ? -5.096 -1.764 17.782 1.00 92.06 78 HIS A N 1
ATOM 604 C CA . HIS A 1 78 ? -5.991 -0.908 18.566 1.00 92.06 78 HIS A CA 1
ATOM 605 C C . HIS A 1 78 ? -7.421 -0.853 18.013 1.00 92.06 78 HIS A C 1
ATOM 607 O O . HIS A 1 78 ? -8.225 -0.050 18.482 1.00 92.06 78 HIS A O 1
ATOM 613 N N . ASN A 1 79 ? -7.758 -1.673 17.013 1.00 88.75 79 ASN A N 1
ATOM 614 C CA . ASN A 1 79 ? -9.128 -1.757 16.529 1.00 88.75 79 ASN A CA 1
ATOM 615 C C . ASN A 1 79 ? -9.953 -2.654 17.463 1.00 88.75 79 ASN A C 1
ATOM 617 O O . ASN A 1 79 ? -9.685 -3.847 17.587 1.00 88.75 79 ASN A O 1
ATOM 621 N N . GLU A 1 80 ? -10.953 -2.067 18.122 1.00 90.06 80 GLU A N 1
ATOM 622 C CA . GLU A 1 80 ? -11.830 -2.769 19.070 1.00 90.06 80 GLU A CA 1
ATOM 623 C C . GLU A 1 80 ? -12.863 -3.671 18.375 1.00 90.06 80 GLU A C 1
ATOM 625 O O . GLU A 1 80 ? -13.415 -4.584 18.986 1.00 90.06 80 GLU A O 1
ATOM 630 N N . CYS A 1 81 ? -13.151 -3.416 17.096 1.00 92.44 81 CYS A N 1
ATOM 631 C CA . CYS A 1 81 ? -14.124 -4.174 16.325 1.00 92.44 81 CYS A CA 1
ATOM 632 C C . CYS A 1 81 ? -13.426 -5.347 15.632 1.00 92.44 81 CYS A C 1
ATOM 634 O O . CYS A 1 81 ? -12.719 -5.155 14.647 1.00 92.44 81 CYS A O 1
ATOM 636 N N . GLU A 1 82 ? -13.655 -6.559 16.139 1.00 92.50 82 GLU A N 1
ATOM 637 C CA . GLU A 1 82 ? -13.043 -7.802 15.650 1.00 92.50 82 GLU A CA 1
ATOM 638 C C . GLU A 1 82 ? -13.203 -8.011 14.138 1.00 92.50 82 GLU A C 1
ATOM 640 O O . GLU A 1 82 ? -12.208 -8.209 13.447 1.00 92.50 82 GLU A O 1
ATOM 645 N N . GLU A 1 83 ? -14.421 -7.870 13.607 1.00 94.06 83 GLU A N 1
ATOM 646 C CA . GLU A 1 83 ? -14.693 -8.026 12.169 1.00 94.06 83 GLU A CA 1
ATOM 647 C C . GLU A 1 83 ? -13.899 -7.021 11.322 1.00 94.06 83 GLU A C 1
ATOM 649 O O . GLU A 1 83 ? -13.258 -7.391 10.339 1.00 94.06 83 GLU A O 1
ATOM 654 N N . ARG A 1 84 ? -13.865 -5.745 11.735 1.00 93.56 84 ARG A N 1
ATOM 655 C CA . ARG A 1 84 ? -13.065 -4.717 11.048 1.00 93.56 84 ARG A CA 1
ATOM 656 C C . ARG A 1 84 ? -11.573 -4.968 11.178 1.00 93.56 84 ARG A C 1
ATOM 658 O O . ARG A 1 84 ? -10.823 -4.711 10.240 1.00 93.56 84 ARG A O 1
ATOM 665 N N . ARG A 1 85 ? -11.119 -5.430 12.340 1.00 94.88 85 ARG A N 1
ATOM 666 C CA . ARG A 1 85 ? -9.717 -5.775 12.567 1.00 94.88 85 ARG A CA 1
AT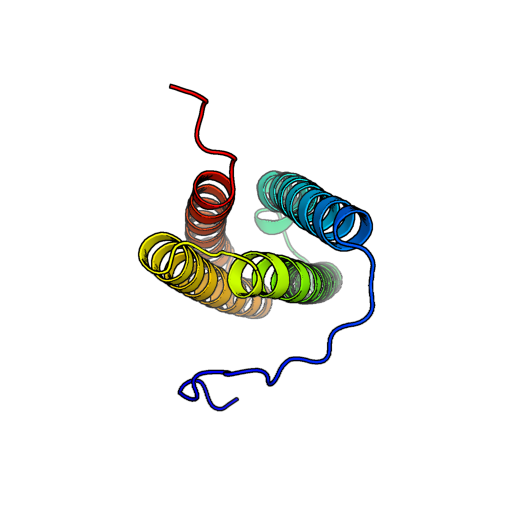OM 667 C C . ARG A 1 85 ? -9.281 -6.894 11.628 1.00 94.88 85 ARG A C 1
ATOM 669 O O . ARG A 1 85 ? -8.209 -6.789 11.033 1.00 94.88 85 ARG A O 1
ATOM 676 N N . GLU A 1 86 ? -10.101 -7.929 11.481 1.00 96.00 86 GLU A N 1
ATOM 677 C CA . GLU A 1 86 ? -9.864 -9.036 10.557 1.00 96.00 86 GLU A CA 1
ATOM 678 C C . GLU A 1 86 ? -9.855 -8.554 9.101 1.00 96.00 86 GLU A C 1
ATOM 680 O O . GLU A 1 86 ? -8.896 -8.824 8.379 1.00 96.00 86 GLU A O 1
ATOM 685 N N . GLU A 1 87 ? -10.840 -7.747 8.698 1.00 96.56 87 GLU A N 1
ATOM 686 C CA . GLU A 1 87 ? -10.902 -7.152 7.358 1.00 96.56 87 GLU A CA 1
ATOM 687 C C . GLU A 1 87 ? -9.638 -6.343 7.027 1.00 96.56 87 GLU A C 1
ATOM 689 O O . GLU A 1 87 ? -8.994 -6.577 6.003 1.00 96.56 87 GLU A O 1
ATOM 694 N N . ILE A 1 88 ? -9.235 -5.420 7.908 1.00 96.75 88 ILE A N 1
ATOM 695 C CA . ILE A 1 88 ? -8.037 -4.593 7.703 1.00 96.75 88 ILE A CA 1
ATOM 696 C C . ILE A 1 88 ? -6.781 -5.469 7.658 1.00 96.75 88 ILE A C 1
ATOM 698 O O . ILE A 1 88 ? -5.888 -5.205 6.855 1.00 96.75 88 ILE A O 1
ATOM 702 N N . THR A 1 89 ? -6.713 -6.519 8.481 1.00 98.06 89 THR A N 1
ATOM 703 C CA . THR A 1 89 ? -5.585 -7.462 8.483 1.00 98.06 89 THR A CA 1
ATOM 704 C C . THR A 1 89 ? -5.463 -8.182 7.143 1.00 98.06 89 THR A C 1
ATOM 706 O O . THR A 1 89 ? -4.372 -8.231 6.580 1.00 98.06 89 THR A O 1
ATOM 709 N N . LEU A 1 90 ? -6.568 -8.693 6.595 1.00 98.31 90 LEU A N 1
ATOM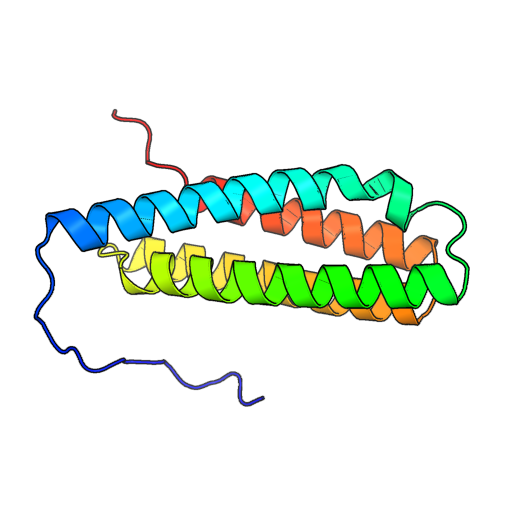 710 C CA . LEU A 1 90 ? -6.574 -9.357 5.289 1.00 98.31 90 LEU A CA 1
ATOM 711 C C . LEU A 1 90 ? -6.163 -8.395 4.170 1.00 98.31 90 LEU A C 1
ATOM 713 O O . LEU A 1 90 ? -5.294 -8.722 3.366 1.00 98.31 90 LEU A O 1
ATOM 717 N N . LEU A 1 91 ? -6.714 -7.179 4.163 1.00 98.44 91 LEU A N 1
ATOM 718 C CA . LEU A 1 91 ? -6.354 -6.156 3.178 1.00 98.44 91 LEU A CA 1
ATOM 719 C C . LEU A 1 91 ? -4.881 -5.737 3.277 1.00 98.44 91 LEU A C 1
ATOM 721 O O . LEU A 1 91 ? -4.243 -5.501 2.251 1.00 98.44 91 LEU A O 1
ATOM 725 N N . ALA A 1 92 ? -4.338 -5.640 4.493 1.00 98.12 92 ALA A N 1
ATOM 726 C CA . ALA A 1 92 ? -2.930 -5.334 4.713 1.00 98.12 92 ALA A CA 1
ATOM 727 C C . ALA A 1 92 ? -2.029 -6.469 4.210 1.00 98.12 92 ALA A C 1
ATOM 729 O O . ALA A 1 92 ? -1.043 -6.195 3.532 1.00 98.12 92 ALA A O 1
ATOM 730 N N . ASN A 1 93 ? -2.387 -7.727 4.481 1.00 98.12 93 ASN A N 1
ATOM 731 C CA . ASN A 1 93 ? -1.649 -8.889 3.987 1.00 98.12 93 ASN A CA 1
ATOM 732 C C . ASN A 1 93 ? -1.628 -8.932 2.453 1.00 98.12 93 ASN A C 1
ATOM 734 O O . ASN A 1 93 ? -0.556 -9.081 1.871 1.00 98.12 93 ASN A O 1
ATOM 738 N N . ASP A 1 94 ? -2.777 -8.722 1.804 1.00 98.06 94 ASP A N 1
ATOM 739 C CA . ASP A 1 94 ? -2.865 -8.623 0.343 1.00 98.06 94 ASP A CA 1
ATOM 740 C C . ASP A 1 94 ? -1.980 -7.489 -0.194 1.00 98.06 94 ASP A C 1
ATOM 742 O O . ASP A 1 94 ? -1.263 -7.656 -1.180 1.00 98.06 94 ASP A O 1
ATOM 746 N N . PHE A 1 95 ? -2.010 -6.321 0.454 1.00 98.44 95 PHE A N 1
ATOM 747 C CA . PHE A 1 95 ? -1.175 -5.188 0.066 1.00 98.44 95 PHE A CA 1
ATOM 748 C C . PHE A 1 95 ? 0.322 -5.504 0.173 1.00 98.44 95 PHE A C 1
ATOM 750 O O . PHE A 1 95 ? 1.056 -5.228 -0.776 1.00 98.44 95 PHE A O 1
ATOM 757 N N . PHE A 1 96 ? 0.777 -6.092 1.283 1.00 98.19 96 PHE A N 1
ATOM 758 C CA . PHE A 1 96 ? 2.190 -6.440 1.457 1.00 98.19 96 PHE A CA 1
ATOM 759 C C . PHE A 1 96 ? 2.640 -7.541 0.502 1.00 98.19 96 PHE A C 1
ATOM 761 O O . PHE A 1 96 ? 3.736 -7.444 -0.039 1.00 98.19 96 PHE A O 1
ATOM 768 N N . TYR A 1 97 ? 1.772 -8.508 0.206 1.00 98.00 97 TYR A N 1
ATOM 769 C CA . TYR A 1 97 ? 2.034 -9.497 -0.834 1.00 98.00 97 TYR A CA 1
ATOM 770 C C . TYR A 1 97 ? 2.298 -8.831 -2.195 1.00 98.00 97 TYR A C 1
ATOM 772 O O . TYR A 1 97 ? 3.315 -9.094 -2.829 1.00 98.00 97 TYR A O 1
ATOM 780 N N . PHE A 1 98 ? 1.437 -7.904 -2.632 1.00 97.75 98 PHE A N 1
ATOM 781 C CA . PHE A 1 98 ? 1.660 -7.206 -3.904 1.00 97.75 98 PHE A CA 1
ATOM 782 C C . PHE A 1 98 ? 2.851 -6.236 -3.870 1.00 97.75 98 PHE A C 1
ATOM 784 O O . PHE A 1 98 ? 3.483 -6.014 -4.903 1.00 97.75 98 PHE A O 1
ATOM 791 N N . MET A 1 99 ? 3.186 -5.663 -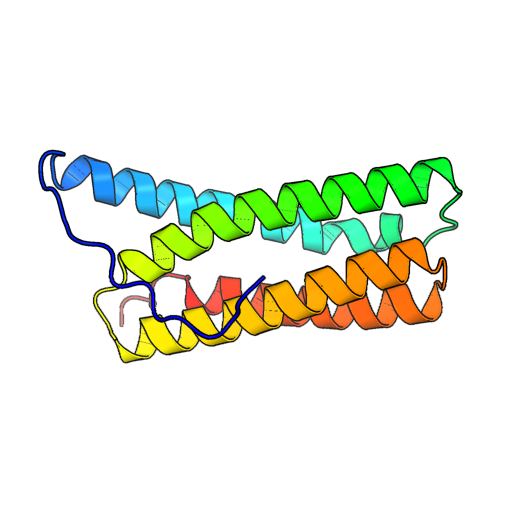2.710 1.00 96.50 99 MET A N 1
ATOM 792 C CA . MET A 1 99 ? 4.412 -4.872 -2.547 1.00 96.50 99 MET A CA 1
ATOM 793 C C . MET A 1 99 ? 5.670 -5.717 -2.764 1.00 96.50 99 MET A C 1
ATOM 795 O O . MET A 1 99 ? 6.581 -5.248 -3.445 1.00 96.50 99 MET A O 1
ATOM 799 N N . ASP A 1 100 ? 5.709 -6.943 -2.238 1.00 95.75 100 ASP A N 1
ATOM 800 C CA . ASP A 1 100 ? 6.824 -7.869 -2.461 1.00 95.75 100 ASP A CA 1
ATOM 801 C C . ASP A 1 100 ? 6.932 -8.238 -3.952 1.00 95.75 100 ASP A C 1
ATOM 803 O O . ASP A 1 100 ? 7.995 -8.072 -4.550 1.00 95.75 100 ASP A O 1
ATOM 807 N N . GLU A 1 101 ? 5.813 -8.592 -4.596 1.00 96.19 101 GLU A N 1
ATOM 808 C CA . GLU A 1 101 ? 5.761 -8.873 -6.043 1.00 96.19 101 GLU A CA 1
ATOM 809 C C . GLU A 1 101 ? 6.203 -7.670 -6.900 1.00 96.19 101 GLU A C 1
ATOM 811 O O . GLU A 1 101 ? 6.816 -7.833 -7.957 1.00 96.19 101 GLU A O 1
ATOM 816 N N . LEU A 1 102 ? 5.906 -6.438 -6.470 1.00 95.31 102 LEU A N 1
ATOM 817 C CA . LEU A 1 102 ? 6.387 -5.223 -7.133 1.00 95.31 102 LEU A CA 1
ATOM 818 C C . LEU A 1 102 ? 7.899 -5.045 -6.954 1.00 95.31 102 LEU A C 1
ATOM 820 O O . LEU A 1 102 ? 8.583 -4.701 -7.918 1.00 95.31 102 LEU A O 1
ATOM 824 N N . GLY A 1 103 ? 8.428 -5.292 -5.755 1.00 93.62 103 GLY A N 1
ATOM 825 C CA . GLY A 1 103 ? 9.867 -5.264 -5.493 1.00 93.62 103 GLY A CA 1
ATOM 826 C C . GLY A 1 103 ? 10.633 -6.268 -6.359 1.00 93.62 103 GLY A C 1
ATOM 827 O O . GLY A 1 103 ? 11.649 -5.913 -6.964 1.00 93.62 103 GLY A O 1
ATOM 828 N N . ASP A 1 104 ? 10.104 -7.485 -6.489 1.00 93.00 104 ASP A N 1
ATOM 829 C CA . ASP A 1 104 ? 10.656 -8.533 -7.350 1.00 93.00 104 ASP A CA 1
ATOM 830 C C . ASP A 1 104 ? 10.545 -8.169 -8.836 1.00 93.00 104 ASP A C 1
ATOM 832 O O . ASP A 1 104 ? 11.490 -8.367 -9.605 1.00 93.00 104 ASP A O 1
ATOM 836 N N . ALA A 1 105 ? 9.431 -7.563 -9.254 1.00 92.69 105 ALA A N 1
ATOM 837 C CA . ALA A 1 105 ? 9.259 -7.082 -10.620 1.00 92.69 105 ALA A CA 1
ATOM 838 C C . ALA A 1 105 ? 10.295 -6.008 -10.985 1.00 92.69 105 ALA A C 1
ATOM 840 O O . ALA A 1 105 ? 10.911 -6.101 -12.051 1.00 92.69 105 ALA A O 1
ATOM 841 N N . VAL A 1 106 ? 10.533 -5.038 -10.093 1.00 90.69 106 VAL A N 1
ATOM 842 C CA . VAL A 1 106 ? 11.574 -4.010 -10.261 1.00 90.69 106 VAL A CA 1
ATOM 843 C C . VAL A 1 106 ? 12.955 -4.664 -10.350 1.00 90.69 106 VAL A C 1
ATOM 845 O O . VAL A 1 106 ? 13.731 -4.332 -11.244 1.00 90.69 106 VAL A O 1
ATOM 848 N N . ALA A 1 107 ? 13.241 -5.663 -9.510 1.00 88.06 107 ALA A N 1
ATOM 849 C CA . ALA A 1 107 ? 14.497 -6.414 -9.574 1.00 88.06 107 ALA A CA 1
ATOM 850 C C . ALA A 1 107 ? 14.658 -7.211 -10.886 1.00 88.06 107 ALA A C 1
ATOM 852 O O . ALA A 1 107 ? 15.768 -7.329 -11.405 1.00 88.06 107 ALA A O 1
ATOM 853 N N . SER A 1 108 ? 13.558 -7.726 -11.446 1.00 87.25 108 SER A N 1
ATOM 854 C CA . SER A 1 108 ? 13.539 -8.453 -12.724 1.00 87.25 108 SER A CA 1
ATOM 855 C C . SER A 1 108 ? 13.654 -7.551 -13.961 1.00 87.25 108 SER A C 1
ATOM 857 O O . SER A 1 108 ? 13.862 -8.057 -15.064 1.00 87.25 108 SER A O 1
ATOM 859 N N . ARG A 1 109 ? 13.510 -6.227 -13.787 1.00 83.31 109 ARG A N 1
ATOM 860 C CA . ARG A 1 109 ? 13.605 -5.193 -14.839 1.00 83.31 109 ARG A CA 1
ATOM 861 C C . ARG A 1 109 ? 12.600 -5.354 -15.982 1.00 83.31 109 ARG A C 1
ATOM 863 O O . ARG A 1 109 ? 12.792 -4.846 -17.085 1.00 83.31 109 ARG A O 1
ATOM 870 N N . SER A 1 110 ? 11.508 -6.066 -15.737 1.00 84.69 110 SER A N 1
ATOM 871 C CA . SER A 1 110 ?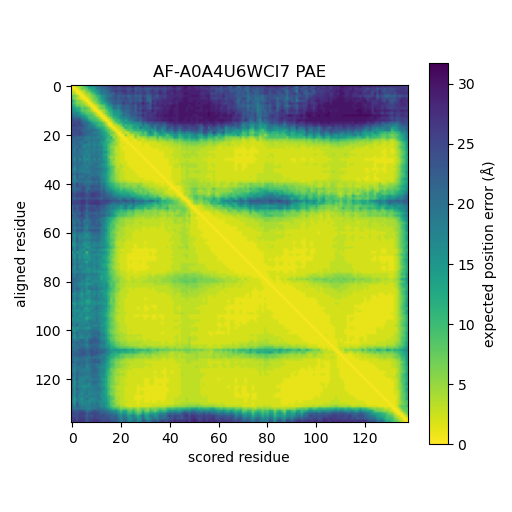 10.470 -6.275 -16.737 1.00 84.69 110 SER A CA 1
ATOM 872 C C . SER A 1 110 ? 9.394 -5.201 -16.619 1.00 84.69 110 SER A C 1
ATOM 874 O O . SER A 1 110 ? 8.496 -5.303 -15.787 1.00 84.69 110 SER A O 1
ATOM 876 N N . VAL A 1 111 ? 9.445 -4.182 -17.483 1.00 84.88 111 VAL A N 1
ATOM 877 C CA . VAL A 1 111 ? 8.493 -3.050 -17.478 1.00 84.88 111 VAL A CA 1
ATOM 878 C C . VAL A 1 111 ? 7.033 -3.515 -17.545 1.00 84.88 111 VAL A C 1
ATOM 880 O O . VAL A 1 111 ? 6.159 -2.954 -16.885 1.00 84.88 111 VAL A O 1
ATOM 883 N N . SER A 1 112 ? 6.737 -4.560 -18.323 1.00 89.00 112 SER A N 1
ATOM 884 C CA . SER A 1 112 ? 5.379 -5.106 -18.419 1.00 89.00 112 SER A CA 1
ATOM 885 C C . SER A 1 112 ? 4.916 -5.753 -17.111 1.00 89.00 112 SER A C 1
ATOM 887 O O . SER A 1 112 ? 3.755 -5.589 -16.737 1.00 89.00 112 SER A O 1
ATOM 889 N N . VAL A 1 113 ? 5.813 -6.438 -16.397 1.00 91.88 113 VAL A N 1
ATOM 890 C CA . VAL A 1 113 ? 5.520 -7.051 -15.094 1.00 91.88 113 VAL A CA 1
ATOM 891 C C . VAL A 1 113 ? 5.398 -5.970 -14.023 1.00 91.88 113 VAL A C 1
ATOM 893 O O . VAL A 1 113 ? 4.425 -5.981 -13.276 1.00 91.88 113 VAL A O 1
ATOM 896 N N . VAL A 1 114 ? 6.298 -4.980 -14.012 1.00 92.06 114 VAL A N 1
ATOM 897 C CA . VAL A 1 114 ? 6.245 -3.830 -13.094 1.00 92.06 114 VAL A CA 1
ATOM 898 C C . VAL A 1 114 ? 4.903 -3.110 -13.199 1.00 92.06 114 VAL A C 1
ATOM 900 O O . VAL A 1 114 ? 4.274 -2.871 -12.174 1.00 92.06 114 VAL A O 1
ATOM 903 N N . LYS A 1 115 ? 4.393 -2.852 -14.413 1.00 91.94 115 LYS A N 1
ATOM 904 C CA . LYS A 1 115 ? 3.059 -2.251 -14.615 1.00 91.94 115 LYS A CA 1
ATOM 905 C C . LYS A 1 115 ? 1.935 -3.055 -13.961 1.00 91.94 115 LYS A C 1
ATOM 907 O O . LYS A 1 115 ? 1.054 -2.486 -13.317 1.00 91.94 115 LYS A O 1
ATOM 912 N N . VAL A 1 116 ? 1.943 -4.377 -14.140 1.00 94.88 116 VAL A N 1
ATOM 913 C CA . VAL A 1 116 ? 0.908 -5.261 -13.584 1.00 94.88 116 VAL A CA 1
ATOM 914 C C . VAL A 1 116 ? 1.002 -5.302 -12.061 1.00 94.88 116 VAL A C 1
ATOM 916 O O . VAL A 1 116 ? -0.012 -5.105 -11.386 1.00 94.88 116 VAL A O 1
ATOM 919 N N . CYS A 1 117 ? 2.205 -5.506 -11.518 1.00 95.38 117 CYS A N 1
ATOM 920 C CA . CYS A 1 117 ? 2.438 -5.524 -10.078 1.00 95.38 117 CYS A CA 1
ATOM 921 C C . CYS A 1 117 ? 2.060 -4.181 -9.449 1.00 95.38 117 CYS A C 1
ATOM 923 O O . CYS A 1 117 ? 1.289 -4.162 -8.495 1.00 95.38 117 CYS A O 1
ATOM 925 N N . TYR A 1 118 ? 2.471 -3.060 -10.047 1.00 95.44 118 TYR A N 1
ATOM 926 C CA . TYR A 1 118 ? 2.105 -1.721 -9.591 1.00 95.44 118 TYR A CA 1
ATOM 927 C C . TYR A 1 118 ? 0.587 -1.529 -9.553 1.00 95.44 118 TYR A C 1
ATOM 929 O O . TYR A 1 118 ? 0.040 -1.100 -8.538 1.00 95.44 118 TYR A O 1
ATOM 937 N N . GLY A 1 119 ? -0.124 -1.908 -10.620 1.00 96.00 119 GLY A N 1
ATOM 938 C CA . GLY A 1 119 ? -1.583 -1.818 -10.665 1.00 96.00 119 GLY A CA 1
ATOM 939 C C . GLY A 1 119 ? -2.271 -2.643 -9.568 1.00 96.00 119 GLY A C 1
ATOM 940 O O . GLY A 1 119 ? -3.255 -2.191 -8.971 1.00 96.00 119 GLY A O 1
ATOM 941 N N . ASN A 1 120 ? -1.744 -3.833 -9.266 1.00 97.44 120 ASN A N 1
ATOM 942 C CA . ASN A 1 120 ? -2.237 -4.682 -8.181 1.00 97.44 120 ASN A CA 1
ATOM 943 C C . ASN A 1 120 ? -1.977 -4.045 -6.807 1.00 97.44 120 ASN A C 1
ATOM 945 O O . ASN A 1 120 ? -2.921 -3.896 -6.024 1.00 97.44 120 ASN A O 1
ATOM 949 N N . THR A 1 121 ? -0.748 -3.587 -6.561 1.00 97.62 121 THR A N 1
ATOM 950 C CA . THR A 1 121 ? -0.328 -2.885 -5.340 1.00 97.62 121 THR A CA 1
ATOM 951 C C . THR A 1 121 ? -1.164 -1.635 -5.095 1.00 97.62 121 THR A C 1
ATOM 953 O O . THR A 1 121 ? -1.748 -1.476 -4.024 1.00 97.62 121 THR A O 1
ATOM 956 N N . ALA A 1 122 ? -1.315 -0.778 -6.107 1.00 97.12 122 ALA A N 1
ATOM 957 C CA . ALA A 1 122 ? -2.107 0.445 -6.034 1.00 97.12 122 ALA A CA 1
ATOM 958 C C . ALA A 1 122 ? -3.577 0.155 -5.699 1.00 97.12 122 ALA A C 1
ATOM 960 O O . ALA A 1 122 ? -4.206 0.861 -4.908 1.00 97.12 122 ALA A O 1
ATOM 961 N N . ARG A 1 123 ? -4.158 -0.898 -6.286 1.00 98.12 123 ARG A N 1
ATOM 962 C CA . ARG A 1 123 ? -5.534 -1.311 -5.984 1.00 98.12 123 ARG A CA 1
ATOM 963 C C . ARG A 1 123 ? -5.674 -1.827 -4.552 1.00 98.12 123 ARG A C 1
ATOM 965 O O . ARG A 1 123 ? -6.646 -1.459 -3.895 1.00 98.12 123 ARG A O 1
ATOM 972 N N . ALA A 1 124 ? -4.741 -2.643 -4.071 1.00 98.25 124 ALA A N 1
ATOM 973 C CA . ALA A 1 124 ? -4.752 -3.135 -2.695 1.00 98.25 124 ALA A CA 1
ATOM 974 C C . ALA A 1 124 ? -4.585 -1.989 -1.684 1.00 98.25 124 ALA A C 1
ATOM 976 O O . ALA A 1 124 ? -5.374 -1.874 -0.747 1.00 98.25 124 ALA A O 1
ATOM 977 N N . LEU A 1 125 ? -3.660 -1.061 -1.942 1.00 97.75 125 LEU A N 1
ATOM 978 C CA . LEU A 1 125 ? -3.422 0.104 -1.091 1.00 97.75 125 LEU A CA 1
ATOM 979 C C . LEU A 1 125 ? -4.660 0.999 -0.960 1.00 97.75 125 LEU A C 1
ATOM 981 O O . LEU A 1 125 ? -5.001 1.430 0.139 1.00 97.75 125 LEU A O 1
ATOM 985 N N . ARG A 1 126 ? -5.395 1.232 -2.057 1.00 97.75 126 ARG A N 1
ATOM 986 C CA . ARG A 1 126 ? -6.665 1.981 -2.009 1.00 97.75 126 ARG A CA 1
ATOM 987 C C . ARG A 1 126 ? -7.708 1.303 -1.117 1.00 97.75 126 ARG A C 1
ATOM 989 O O . ARG A 1 126 ? -8.416 2.003 -0.397 1.00 97.75 126 ARG A O 1
ATOM 996 N N . LYS A 1 127 ? -7.793 -0.033 -1.131 1.00 98.00 127 LYS A N 1
ATOM 997 C CA . LYS A 1 127 ? -8.701 -0.778 -0.241 1.00 98.00 127 LYS A CA 1
ATOM 998 C C . LYS A 1 127 ? -8.301 -0.616 1.223 1.00 98.00 127 LYS A C 1
ATOM 1000 O O . LYS A 1 127 ? -9.161 -0.317 2.043 1.00 98.00 127 LYS A O 1
ATOM 1005 N N . VAL A 1 128 ? -7.007 -0.738 1.535 1.00 97.75 128 VAL A N 1
ATOM 1006 C CA . VAL A 1 128 ? -6.481 -0.501 2.890 1.00 97.75 128 VAL A CA 1
ATOM 1007 C C . VAL A 1 128 ? -6.845 0.906 3.369 1.00 97.75 128 VAL A C 1
ATOM 1009 O O . VAL A 1 128 ? -7.425 1.058 4.440 1.00 97.75 128 VAL A O 1
ATOM 1012 N N . VAL A 1 129 ? -6.572 1.935 2.558 1.00 96.81 129 VAL A N 1
ATOM 1013 C CA . VAL A 1 129 ? -6.874 3.336 2.900 1.00 96.81 129 VAL A CA 1
ATOM 1014 C C . VAL A 1 129 ? -8.371 3.561 3.130 1.00 96.81 129 VAL A C 1
ATOM 1016 O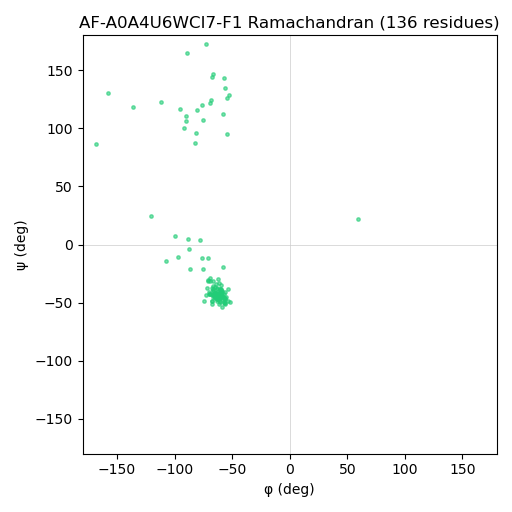 O . VAL A 1 129 ? -8.739 4.309 4.037 1.00 96.81 129 VAL A O 1
ATOM 1019 N N . ALA A 1 130 ? -9.231 2.918 2.337 1.00 96.12 130 ALA A N 1
ATOM 1020 C CA . ALA A 1 130 ? -10.677 2.989 2.515 1.00 96.12 130 ALA A CA 1
ATOM 1021 C C . ALA A 1 130 ? -11.133 2.323 3.825 1.00 96.12 130 ALA A C 1
ATOM 1023 O O . ALA A 1 130 ? -11.943 2.902 4.542 1.00 96.12 130 ALA A O 1
ATOM 1024 N N . ALA A 1 131 ? -10.580 1.157 4.170 1.00 94.75 131 ALA A N 1
ATOM 1025 C CA . ALA A 1 131 ? -10.956 0.405 5.368 1.00 94.75 131 ALA A CA 1
ATOM 1026 C C . ALA A 1 131 ? -10.526 1.086 6.680 1.00 94.75 131 ALA A C 1
ATOM 1028 O O . ALA A 1 131 ? -11.214 0.977 7.693 1.00 94.75 131 ALA A O 1
ATOM 1029 N N . ILE A 1 132 ? -9.406 1.818 6.671 1.00 92.31 132 ILE A N 1
ATOM 1030 C CA . ILE A 1 132 ? -8.926 2.570 7.847 1.00 92.31 132 ILE A CA 1
ATOM 1031 C C . ILE A 1 132 ? -9.508 3.988 7.940 1.00 92.31 132 ILE A C 1
ATOM 1033 O O . ILE A 1 132 ? -9.196 4.728 8.879 1.00 92.31 132 ILE A O 1
ATOM 1037 N N . ALA A 1 133 ? -10.295 4.421 6.951 1.00 83.50 133 ALA A N 1
ATOM 1038 C CA . ALA A 1 133 ? -10.979 5.700 7.032 1.00 83.50 133 ALA A CA 1
ATOM 1039 C C . ALA A 1 133 ? -12.045 5.644 8.144 1.00 83.50 133 ALA A C 1
ATOM 1041 O O . ALA A 1 133 ? -12.676 4.604 8.339 1.00 83.50 133 ALA A O 1
ATOM 1042 N N . PRO A 1 134 ? -12.276 6.745 8.882 1.00 68.00 134 PRO A N 1
ATOM 1043 C CA . PRO A 1 134 ? -13.373 6.782 9.837 1.00 68.00 134 PRO A CA 1
ATOM 1044 C C . PRO A 1 134 ? -14.683 6.472 9.110 1.00 68.00 134 PRO A C 1
ATOM 1046 O O . PRO A 1 134 ? -14.934 7.036 8.041 1.00 68.00 134 PRO A O 1
ATOM 1049 N N . ALA A 1 135 ? -15.521 5.609 9.689 1.00 58.38 135 ALA A N 1
ATOM 1050 C CA . ALA A 1 135 ? -16.884 5.445 9.205 1.00 58.38 135 ALA A CA 1
ATOM 1051 C C . ALA A 1 135 ? -17.547 6.829 9.201 1.00 58.38 135 ALA A C 1
ATOM 1053 O O . ALA A 1 135 ? -17.493 7.537 10.211 1.00 58.38 135 ALA A O 1
ATOM 1054 N N . ALA A 1 136 ? -18.107 7.238 8.060 1.00 46.59 136 ALA A N 1
ATOM 1055 C CA . ALA A 1 136 ? -18.879 8.470 7.995 1.00 46.59 136 ALA A CA 1
ATOM 1056 C C . ALA A 1 136 ? -19.947 8.411 9.094 1.00 46.59 136 ALA A C 1
ATOM 1058 O O . ALA A 1 136 ? -20.636 7.398 9.220 1.00 46.59 136 ALA A O 1
ATOM 1059 N N . ALA A 1 137 ? -20.024 9.454 9.922 1.00 38.88 137 ALA A N 1
ATOM 1060 C CA . ALA A 1 137 ? -21.070 9.560 10.927 1.00 38.88 137 ALA A CA 1
ATOM 1061 C C . ALA A 1 137 ? -22.421 9.515 10.198 1.00 38.88 137 ALA A C 1
ATOM 1063 O O . ALA A 1 137 ? -22.707 10.401 9.392 1.00 38.88 137 ALA A O 1
ATOM 1064 N N . ALA A 1 138 ? -23.164 8.430 10.416 1.00 33.97 138 ALA A N 1
ATOM 1065 C CA . ALA A 1 138 ? -24.530 8.250 9.942 1.00 33.97 138 ALA A CA 1
ATOM 1066 C C . ALA A 1 138 ? -25.508 9.018 10.836 1.00 33.97 138 ALA A C 1
ATOM 1068 O O . ALA A 1 138 ? -25.244 9.090 12.060 1.00 33.97 138 ALA A O 1
#